Protein AF-A0A3C1D6Y9-F1 (afdb_monomer_lite)

Radius of gyration: 12.43 Å; chains: 1; bounding box: 23×21×35 Å

Sequence (68 aa):
MTTARHTIHQTSVIAALLDGVYDGETTVGSLRRRGDFGIGTFEGLDGELILLDDICYRIRDDGTATVA

Foldseek 3Di:
DDQPPPDDDDDDDPVCVVVPVQDDDDDLVNVLVRHQFDKDAHRPRQAIWTRHRSWIWGQGPVRDIDTD

pLDDT: mean 92.92, std 9.43, range [48.03, 98.56]

Structure (mmCIF, N/CA/C/O backbone):
data_AF-A0A3C1D6Y9-F1
#
_entry.id   AF-A0A3C1D6Y9-F1
#
loop_
_atom_site.group_PDB
_atom_site.id
_atom_site.type_symbol
_atom_site.label_atom_id
_atom_site.label_alt_id
_atom_site.label_comp_id
_atom_site.label_asym_id
_atom_site.label_entity_id
_atom_site.label_seq_id
_atom_site.pdbx_PDB_ins_code
_atom_site.Cartn_x
_atom_site.Cartn_y
_atom_site.Cartn_z
_atom_site.occupancy
_atom_site.B_iso_or_equiv
_atom_site.auth_seq_id
_atom_site.auth_comp_id
_atom_site.auth_asym_id
_atom_site.auth_atom_id
_atom_site.pdbx_PDB_model_num
ATOM 1 N N . MET A 1 1 ? 0.198 -0.962 22.650 1.00 48.03 1 MET A N 1
ATOM 2 C CA . MET A 1 1 ? 1.210 0.062 22.313 1.00 48.03 1 MET A CA 1
ATOM 3 C C . MET A 1 1 ? 0.453 1.299 21.875 1.00 48.03 1 MET A C 1
ATOM 5 O O . MET A 1 1 ? -0.337 1.190 20.951 1.00 48.03 1 MET A O 1
ATOM 9 N N . THR A 1 2 ? 0.600 2.426 22.564 1.00 54.41 2 THR A N 1
ATOM 10 C CA . THR A 1 2 ? -0.038 3.690 22.172 1.00 54.41 2 THR A CA 1
ATOM 11 C C . THR A 1 2 ? 0.780 4.282 21.027 1.00 54.41 2 THR A C 1
ATOM 13 O O . THR A 1 2 ? 1.880 4.780 21.253 1.00 54.41 2 THR A O 1
ATOM 16 N N . THR A 1 3 ? 0.305 4.167 19.789 1.00 63.66 3 THR A N 1
ATOM 17 C CA . THR A 1 3 ? 0.877 4.891 18.647 1.00 63.66 3 THR A CA 1
ATOM 18 C C . THR A 1 3 ? 0.786 6.393 18.925 1.00 63.66 3 THR A C 1
ATOM 20 O O . THR A 1 3 ? -0.238 6.889 19.405 1.00 63.66 3 THR A O 1
ATOM 23 N N . ALA A 1 4 ? 1.875 7.129 18.689 1.00 71.69 4 ALA A N 1
ATOM 24 C CA . ALA A 1 4 ? 1.879 8.577 18.851 1.00 71.69 4 ALA A CA 1
ATOM 25 C C . ALA A 1 4 ? 0.882 9.190 17.856 1.00 71.69 4 ALA A C 1
ATOM 27 O O . ALA A 1 4 ? 1.073 9.098 16.642 1.00 71.69 4 ALA A O 1
ATOM 28 N N . ARG A 1 5 ? -0.200 9.798 18.360 1.00 74.25 5 ARG A N 1
ATOM 29 C CA . ARG A 1 5 ? -1.160 10.502 17.498 1.00 74.25 5 ARG A CA 1
ATOM 30 C C . ARG A 1 5 ? -0.444 11.653 16.782 1.00 74.25 5 ARG A C 1
ATOM 32 O O . ARG A 1 5 ? 0.409 12.306 17.378 1.00 74.25 5 ARG A O 1
ATOM 39 N N . HIS A 1 6 ? -0.820 11.896 15.526 1.00 85.69 6 HIS A N 1
ATOM 40 C CA . HIS A 1 6 ? -0.252 12.933 14.646 1.00 85.69 6 HIS A CA 1
ATOM 41 C C . HIS A 1 6 ? 1.183 12.685 14.150 1.00 85.69 6 HIS A C 1
ATOM 43 O O . HIS A 1 6 ? 1.882 13.629 13.791 1.00 85.69 6 HIS A O 1
ATOM 49 N N . THR A 1 7 ? 1.635 11.431 14.098 1.00 92.06 7 THR A N 1
ATOM 50 C CA . THR A 1 7 ? 2.854 11.072 13.357 1.00 92.06 7 THR A CA 1
ATOM 51 C C . THR A 1 7 ? 2.477 10.559 11.971 1.00 92.06 7 THR A C 1
ATOM 53 O O . THR A 1 7 ? 1.654 9.656 11.860 1.00 92.06 7 THR A O 1
ATOM 56 N N . ILE A 1 8 ? 3.091 11.111 10.922 1.00 94.00 8 ILE A N 1
ATOM 57 C CA . ILE A 1 8 ? 3.006 10.562 9.564 1.00 94.00 8 ILE A CA 1
ATOM 58 C C . ILE A 1 8 ? 4.177 9.607 9.376 1.00 94.00 8 ILE A C 1
ATOM 60 O O . ILE A 1 8 ? 5.329 9.966 9.625 1.00 94.00 8 ILE A O 1
ATOM 64 N N . HIS A 1 9 ? 3.881 8.392 8.929 1.00 94.69 9 HIS A N 1
ATOM 65 C CA . HIS A 1 9 ? 4.895 7.457 8.484 1.00 94.69 9 HIS A CA 1
ATOM 66 C C . HIS A 1 9 ? 4.807 7.265 6.975 1.00 94.69 9 HIS A C 1
ATOM 68 O O . HIS A 1 9 ? 3.724 7.063 6.438 1.00 94.69 9 HIS A O 1
ATOM 74 N N . GLN A 1 10 ? 5.960 7.282 6.317 1.00 95.62 10 GLN A N 1
ATOM 75 C CA . GLN A 1 10 ? 6.092 6.996 4.900 1.00 95.62 10 GLN A CA 1
ATOM 76 C C . GLN A 1 10 ? 7.311 6.096 4.705 1.00 95.62 10 GLN A C 1
ATOM 78 O O . GLN A 1 10 ? 8.386 6.381 5.238 1.00 95.62 10 GLN A O 1
ATOM 83 N N . THR A 1 11 ? 7.137 5.022 3.942 1.00 94.94 11 THR A N 1
ATOM 84 C CA . THR A 1 11 ? 8.252 4.231 3.420 1.00 94.94 11 THR A CA 1
ATOM 85 C C . THR A 1 11 ? 8.636 4.814 2.065 1.00 94.94 11 THR A C 1
ATOM 87 O O . THR A 1 11 ? 7.775 4.973 1.205 1.00 94.94 11 THR A O 1
ATOM 90 N N . SER A 1 12 ? 9.927 5.098 1.865 1.00 94.44 12 SER A N 1
ATOM 91 C CA . SER A 1 12 ? 10.458 5.729 0.645 1.00 94.44 12 SER A CA 1
ATOM 92 C C . SER A 1 12 ? 9.945 7.166 0.410 1.00 94.44 12 SER A C 1
ATOM 94 O O . SER A 1 12 ? 9.456 7.830 1.328 1.00 94.44 12 SER A O 1
ATOM 96 N N . VAL A 1 13 ? 10.124 7.687 -0.807 1.00 95.25 13 VAL A N 1
ATOM 97 C CA . VAL A 1 13 ? 9.702 9.021 -1.264 1.00 95.25 13 VAL A CA 1
ATOM 98 C C . VAL A 1 13 ? 9.045 8.943 -2.642 1.00 95.25 13 VAL A C 1
ATOM 100 O O . VAL A 1 13 ? 9.409 8.101 -3.458 1.00 95.25 13 VAL A O 1
ATOM 103 N N . ILE A 1 14 ? 8.119 9.864 -2.932 1.00 95.81 14 ILE A N 1
ATOM 104 C CA . ILE A 1 14 ? 7.398 9.894 -4.217 1.00 95.81 14 ILE A CA 1
ATOM 105 C C . ILE A 1 14 ? 8.333 10.015 -5.427 1.00 95.81 14 ILE A C 1
ATOM 107 O O . ILE A 1 14 ? 8.068 9.417 -6.460 1.00 95.81 14 ILE A O 1
ATOM 111 N N . ALA A 1 15 ? 9.455 10.728 -5.294 1.00 97.12 15 ALA A N 1
ATOM 112 C CA . ALA A 1 15 ? 10.432 10.858 -6.374 1.00 97.12 15 ALA A CA 1
ATOM 113 C C . ALA A 1 15 ? 11.028 9.499 -6.784 1.00 97.12 15 ALA A C 1
ATOM 115 O O . ALA A 1 15 ? 11.073 9.193 -7.966 1.00 97.12 15 ALA A O 1
ATOM 116 N N . ALA A 1 16 ? 11.387 8.647 -5.816 1.00 95.50 16 ALA A N 1
ATOM 117 C CA . ALA A 1 16 ? 11.926 7.316 -6.096 1.00 95.50 16 ALA A CA 1
ATOM 118 C C . ALA A 1 16 ? 10.890 6.420 -6.792 1.00 95.50 16 ALA A C 1
ATOM 120 O O . ALA A 1 16 ? 11.228 5.682 -7.713 1.00 95.50 16 ALA A O 1
ATOM 121 N N . LEU A 1 17 ? 9.619 6.530 -6.389 1.00 95.06 17 LEU A N 1
ATOM 122 C CA . LEU A 1 17 ? 8.520 5.829 -7.047 1.00 95.06 17 LEU A CA 1
ATOM 123 C C . LEU A 1 17 ? 8.360 6.287 -8.506 1.00 95.06 17 LEU A C 1
ATOM 125 O O . LEU A 1 17 ? 8.232 5.462 -9.402 1.00 95.06 17 LEU A O 1
ATOM 129 N N . LEU A 1 18 ? 8.409 7.596 -8.766 1.00 96.06 18 LEU A N 1
ATOM 130 C CA . LEU A 1 18 ? 8.324 8.141 -10.127 1.00 96.06 18 LEU A CA 1
ATOM 131 C C . LEU A 1 18 ? 9.525 7.745 -11.001 1.00 96.06 18 LEU A C 1
ATOM 133 O O . LEU A 1 18 ? 9.354 7.543 -12.201 1.00 96.06 18 LEU A O 1
ATOM 137 N N . ASP A 1 19 ? 10.701 7.573 -10.396 1.00 96.88 19 ASP A N 1
ATOM 138 C CA . ASP A 1 19 ? 11.927 7.125 -11.067 1.00 96.88 19 ASP A CA 1
ATOM 139 C C . ASP A 1 19 ? 11.983 5.597 -11.294 1.00 96.88 19 ASP A C 1
ATOM 141 O O . ASP A 1 19 ? 12.971 5.084 -11.819 1.00 96.88 19 ASP A O 1
ATOM 145 N N . GLY A 1 20 ? 10.931 4.853 -10.930 1.00 94.88 20 GLY A N 1
ATOM 146 C CA . GLY A 1 20 ? 10.819 3.417 -11.208 1.00 94.88 20 GLY A CA 1
ATOM 147 C C . GLY A 1 20 ? 11.376 2.494 -10.122 1.00 94.88 20 GLY A C 1
ATOM 148 O O . GLY A 1 20 ? 11.551 1.301 -10.366 1.00 94.88 20 GLY A O 1
ATOM 149 N N . VAL A 1 21 ? 11.664 3.011 -8.924 1.00 95.38 21 VAL A N 1
ATOM 150 C CA . VAL A 1 21 ? 12.102 2.193 -7.783 1.00 95.38 21 VAL A CA 1
ATOM 151 C C . VAL A 1 21 ? 10.880 1.524 -7.151 1.00 95.38 21 VAL A C 1
ATOM 153 O O . VAL A 1 21 ? 10.249 2.080 -6.251 1.00 95.38 21 VAL A O 1
ATOM 156 N N . TYR A 1 22 ? 10.525 0.344 -7.662 1.00 94.00 22 TYR A N 1
ATOM 157 C CA . TYR A 1 22 ? 9.330 -0.405 -7.246 1.00 94.00 22 TYR A CA 1
ATOM 158 C C . TYR A 1 22 ? 9.599 -1.554 -6.279 1.00 94.00 22 TYR A C 1
ATOM 160 O O . TYR A 1 22 ? 8.638 -2.140 -5.777 1.00 94.00 22 TYR A O 1
ATOM 168 N N . ASP A 1 23 ? 10.871 -1.847 -6.015 1.00 89.81 23 ASP A N 1
ATOM 169 C CA . ASP A 1 23 ? 11.269 -2.879 -5.067 1.00 89.81 23 ASP A CA 1
ATOM 170 C C . ASP A 1 23 ? 11.282 -2.308 -3.640 1.00 89.81 23 ASP A C 1
ATOM 172 O O . ASP A 1 23 ? 11.924 -1.287 -3.360 1.00 89.81 23 ASP A O 1
ATOM 176 N N . GLY A 1 24 ? 10.568 -2.952 -2.722 1.00 83.12 24 GLY A N 1
ATOM 177 C CA . GLY A 1 24 ? 10.338 -2.493 -1.360 1.00 83.12 24 GLY A CA 1
ATOM 178 C C . GLY A 1 24 ? 10.395 -3.624 -0.330 1.00 83.12 24 GLY A C 1
ATOM 179 O O . GLY A 1 24 ? 9.841 -4.702 -0.485 1.00 83.12 24 GLY A O 1
ATOM 180 N N . GLU A 1 25 ? 11.022 -3.361 0.817 1.00 88.62 25 GLU A N 1
ATOM 181 C CA . GLU A 1 25 ? 11.177 -4.373 1.882 1.00 88.62 25 GLU A CA 1
ATOM 182 C C . GLU A 1 25 ? 10.119 -4.256 2.999 1.00 88.62 25 GLU A C 1
ATOM 184 O O . GLU A 1 25 ? 10.127 -4.994 3.989 1.00 88.62 25 GLU A O 1
ATOM 189 N N . THR A 1 26 ? 9.201 -3.290 2.890 1.00 93.31 26 THR A N 1
ATOM 190 C CA . THR A 1 26 ? 8.212 -3.012 3.940 1.00 93.31 26 THR A CA 1
ATOM 191 C C . THR A 1 26 ? 6.990 -3.915 3.799 1.00 93.31 26 THR A C 1
ATOM 193 O O . THR A 1 26 ? 6.241 -3.837 2.834 1.00 93.31 26 THR A O 1
ATOM 196 N N . THR A 1 27 ? 6.727 -4.727 4.823 1.00 95.50 27 THR A N 1
ATOM 197 C CA . THR A 1 27 ? 5.549 -5.608 4.869 1.00 95.50 27 THR A CA 1
ATOM 198 C C . THR A 1 27 ? 4.312 -4.893 5.418 1.00 95.50 27 THR A C 1
ATOM 200 O O . THR A 1 27 ? 4.430 -4.005 6.269 1.00 95.50 27 THR A O 1
ATOM 203 N N . VAL A 1 28 ? 3.112 -5.358 5.049 1.00 94.31 28 VAL A N 1
ATOM 204 C CA . VAL A 1 28 ? 1.828 -4.889 5.616 1.00 94.31 28 VAL A CA 1
ATOM 205 C C . VAL A 1 28 ? 1.832 -4.950 7.146 1.00 94.31 28 VAL A C 1
ATOM 207 O O . VAL A 1 28 ? 1.483 -3.982 7.820 1.00 94.31 28 VAL A O 1
ATOM 210 N N . GLY A 1 29 ? 2.313 -6.059 7.717 1.00 94.06 29 GLY A N 1
ATOM 211 C CA . GLY A 1 29 ? 2.415 -6.214 9.169 1.00 94.06 29 GLY A CA 1
ATOM 212 C C . GLY A 1 29 ? 3.346 -5.190 9.827 1.00 94.06 29 GLY A C 1
ATOM 213 O O . GLY A 1 29 ? 3.155 -4.851 10.993 1.00 94.06 29 GLY A O 1
ATOM 214 N N . SER A 1 30 ? 4.352 -4.678 9.111 1.00 93.38 30 SER A N 1
ATOM 215 C CA . SER A 1 30 ? 5.207 -3.594 9.604 1.00 93.38 30 SER A CA 1
ATOM 216 C C . SER A 1 30 ? 4.569 -2.210 9.483 1.00 93.38 30 SER A C 1
ATOM 218 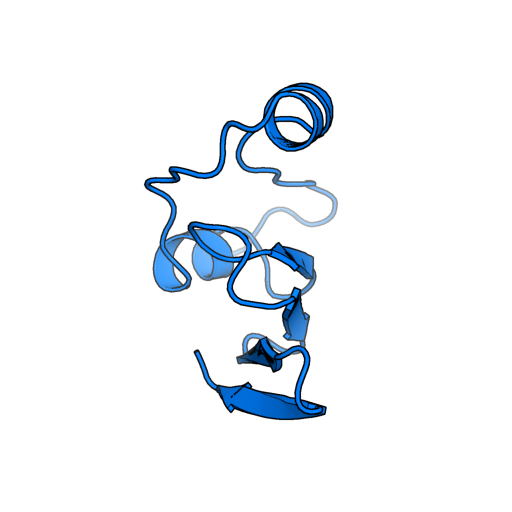O O . SER A 1 30 ? 4.757 -1.403 10.392 1.00 93.38 30 SER A O 1
ATOM 220 N N . LEU A 1 31 ? 3.770 -1.964 8.438 1.00 92.56 31 LEU A N 1
ATOM 221 C CA . LEU A 1 31 ? 2.999 -0.727 8.265 1.00 92.56 31 LEU A CA 1
ATOM 222 C C . LEU A 1 31 ? 1.935 -0.573 9.352 1.00 92.56 31 LEU A C 1
ATOM 224 O O . LEU A 1 31 ? 1.873 0.471 9.996 1.00 92.56 31 LEU A O 1
ATOM 228 N N . ARG A 1 32 ? 1.182 -1.640 9.646 1.00 93.19 32 ARG A N 1
ATOM 229 C CA . ARG A 1 32 ? 0.132 -1.644 10.683 1.00 93.19 32 ARG A CA 1
ATOM 230 C C . ARG A 1 32 ? 0.646 -1.346 12.093 1.00 93.19 32 ARG A C 1
ATOM 232 O O . ARG A 1 32 ? -0.078 -0.845 12.942 1.00 93.19 32 ARG A O 1
ATOM 239 N N . ARG A 1 33 ? 1.936 -1.584 12.366 1.00 93.12 33 ARG A N 1
ATOM 240 C CA . ARG A 1 33 ? 2.556 -1.174 13.643 1.00 93.12 33 ARG A CA 1
ATOM 241 C C . ARG A 1 33 ? 2.754 0.339 13.765 1.00 93.12 33 ARG A C 1
ATOM 243 O O . ARG A 1 33 ? 3.091 0.814 14.8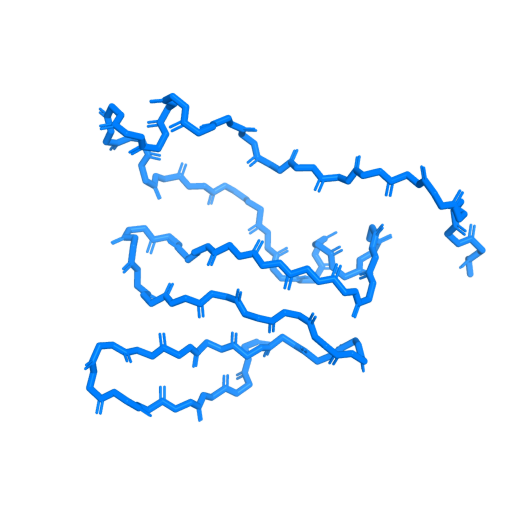48 1.00 93.12 33 ARG A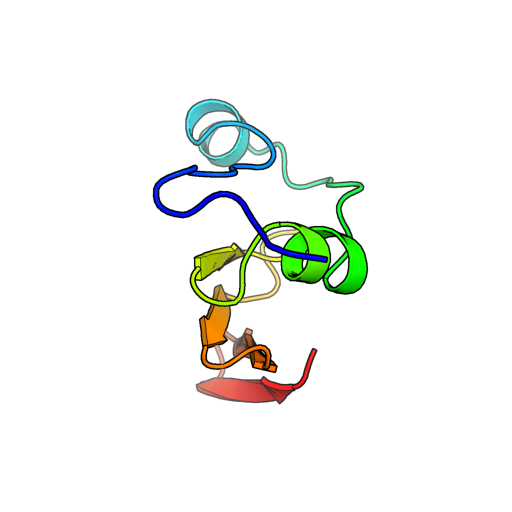 O 1
ATOM 250 N N . ARG A 1 34 ? 2.614 1.084 12.669 1.00 93.25 34 ARG A N 1
ATOM 251 C CA . ARG A 1 34 ? 2.901 2.522 12.584 1.00 93.25 34 ARG A CA 1
ATOM 252 C C . ARG A 1 34 ? 1.637 3.375 12.488 1.00 93.25 34 ARG A C 1
ATOM 254 O O . ARG A 1 34 ? 1.713 4.562 12.784 1.00 93.25 34 ARG A O 1
ATOM 261 N N . GLY A 1 35 ? 0.501 2.776 12.144 1.00 93.69 35 GLY A N 1
ATOM 262 C CA . GLY A 1 35 ? -0.805 3.422 12.075 1.00 93.69 35 GLY A CA 1
ATOM 263 C C . GLY A 1 35 ? -1.874 2.451 11.578 1.00 93.69 35 GLY A C 1
ATOM 264 O O . GLY A 1 35 ? -1.556 1.348 11.145 1.00 93.69 35 GLY A O 1
ATOM 265 N N . ASP A 1 36 ? -3.125 2.884 11.646 1.00 95.00 36 ASP A N 1
ATOM 266 C CA . ASP A 1 36 ? -4.342 2.147 11.280 1.00 95.00 36 ASP A CA 1
ATOM 267 C C . ASP A 1 36 ? -5.092 2.773 10.087 1.00 95.00 36 ASP A C 1
ATOM 269 O O . ASP A 1 36 ? -6.110 2.236 9.650 1.00 95.00 36 ASP A O 1
ATOM 273 N N . PHE A 1 37 ? -4.568 3.876 9.539 1.00 95.94 37 PHE A N 1
ATOM 274 C CA . PHE A 1 37 ? -5.093 4.588 8.376 1.00 95.94 37 PHE A CA 1
ATOM 275 C C . PHE A 1 37 ? -3.960 4.991 7.424 1.00 95.94 37 PHE A C 1
ATOM 277 O O . PHE A 1 37 ? -2.928 5.503 7.868 1.00 95.94 37 PHE A O 1
ATOM 284 N N . GLY A 1 38 ? -4.142 4.798 6.116 1.00 96.69 38 GLY A N 1
ATOM 285 C CA . GLY A 1 38 ? -3.143 5.192 5.123 1.00 96.69 38 GLY A CA 1
ATOM 286 C C . GLY A 1 38 ? 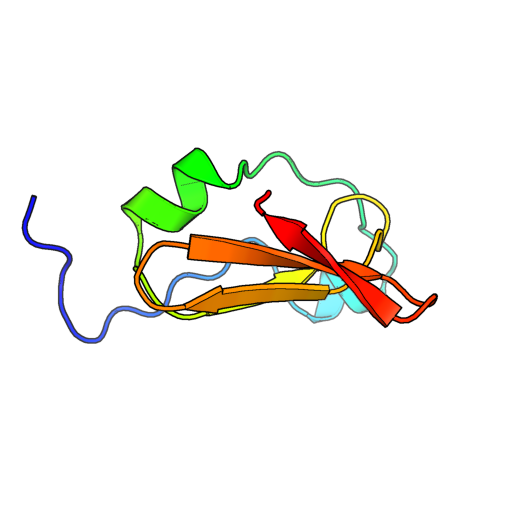-3.438 4.729 3.700 1.00 96.69 38 GLY A C 1
ATOM 287 O O . GLY A 1 38 ? -4.411 4.023 3.444 1.00 96.69 38 GLY A O 1
ATOM 288 N N . ILE A 1 39 ? -2.565 5.136 2.779 1.00 97.88 39 ILE A N 1
ATOM 289 C CA . ILE A 1 39 ? -2.622 4.798 1.352 1.00 97.88 39 ILE A CA 1
ATOM 290 C C . ILE A 1 39 ? -1.222 4.476 0.818 1.00 97.88 39 ILE A C 1
ATOM 292 O O . ILE A 1 39 ? -0.221 4.859 1.431 1.00 97.88 39 ILE A O 1
ATOM 296 N N . GLY A 1 40 ? -1.144 3.810 -0.330 1.00 96.94 40 GLY A N 1
ATOM 297 C CA . GLY A 1 40 ? 0.110 3.544 -1.032 1.00 96.94 40 GLY A CA 1
ATOM 298 C C . GLY A 1 40 ? -0.082 2.586 -2.202 1.00 96.94 40 GLY A C 1
ATOM 299 O O . GLY A 1 40 ? -1.187 2.435 -2.698 1.00 96.94 40 GLY A O 1
ATOM 300 N N . THR A 1 41 ? 0.986 1.891 -2.580 1.00 97.06 41 THR A N 1
ATOM 301 C CA . THR A 1 41 ? 0.997 0.834 -3.603 1.00 97.06 41 THR A CA 1
ATOM 302 C C . THR A 1 41 ? 1.752 -0.381 -3.065 1.00 97.06 41 THR A C 1
ATOM 304 O O . THR A 1 41 ? 2.420 -0.295 -2.029 1.00 97.06 41 THR A O 1
ATOM 307 N N . PHE A 1 42 ? 1.659 -1.515 -3.752 1.00 96.38 42 PHE A N 1
ATOM 308 C CA . PHE A 1 42 ? 2.471 -2.696 -3.463 1.00 96.38 42 PHE A CA 1
ATOM 309 C C . PHE A 1 42 ? 3.720 -2.787 -4.345 1.00 96.38 42 PHE A C 1
ATOM 311 O O . PHE A 1 42 ? 3.887 -2.015 -5.292 1.00 96.38 42 PHE A O 1
ATOM 318 N N . GLU A 1 43 ? 4.584 -3.745 -3.995 1.00 95.69 43 GLU A N 1
ATOM 319 C CA . GLU A 1 43 ? 5.749 -4.177 -4.774 1.00 95.69 43 GLU A CA 1
ATOM 320 C C . GLU A 1 43 ? 5.418 -4.250 -6.268 1.00 95.69 43 GLU A C 1
ATOM 322 O O . GLU A 1 43 ? 4.397 -4.832 -6.649 1.00 95.69 43 GLU A O 1
ATOM 327 N N . GLY A 1 44 ? 6.265 -3.660 -7.112 1.00 95.88 44 GLY A N 1
ATOM 328 C CA . GLY A 1 44 ? 6.083 -3.724 -8.564 1.00 95.88 44 GLY A CA 1
ATOM 329 C C . GLY A 1 44 ? 4.838 -3.003 -9.095 1.00 95.88 44 GLY A C 1
ATOM 330 O O . GLY A 1 44 ? 4.415 -3.300 -10.209 1.00 95.88 44 GLY A O 1
ATOM 331 N N . LEU A 1 45 ? 4.244 -2.088 -8.318 1.00 95.62 45 LEU A N 1
ATOM 332 C CA . LEU A 1 45 ? 2.959 -1.445 -8.626 1.00 95.62 45 LEU A CA 1
ATOM 333 C C . LEU A 1 45 ? 1.781 -2.439 -8.769 1.00 95.62 45 LEU A C 1
ATOM 335 O O . LEU A 1 45 ? 0.850 -2.175 -9.529 1.00 95.62 45 LEU A O 1
ATOM 339 N N . ASP A 1 46 ? 1.787 -3.573 -8.043 1.00 96.25 46 ASP A N 1
ATOM 340 C CA . ASP A 1 46 ? 0.657 -4.535 -8.017 1.00 96.25 46 ASP A CA 1
ATOM 341 C C . ASP A 1 46 ? -0.534 -4.000 -7.201 1.00 96.25 46 ASP A C 1
ATOM 343 O O . ASP A 1 46 ? -0.863 -4.484 -6.110 1.00 96.25 46 ASP A O 1
ATOM 347 N N . GLY A 1 47 ? -1.179 -2.981 -7.757 1.00 97.19 47 GLY A N 1
ATOM 348 C CA . GLY A 1 47 ? -2.385 -2.371 -7.228 1.00 97.19 47 GLY A CA 1
ATOM 349 C C . GLY A 1 47 ? -2.157 -1.391 -6.081 1.00 97.19 47 GLY A C 1
ATOM 350 O O . GLY A 1 47 ? -1.063 -1.213 -5.541 1.00 97.19 47 GLY A O 1
ATOM 351 N N . GLU A 1 48 ? -3.262 -0.773 -5.691 1.00 98.19 48 GLU A N 1
ATOM 352 C CA . GLU A 1 48 ? -3.325 0.260 -4.669 1.00 98.19 48 GLU A CA 1
ATOM 353 C C . GLU A 1 48 ? -3.507 -0.355 -3.282 1.00 98.19 48 GLU A C 1
ATOM 355 O O . GLU A 1 48 ? -4.257 -1.318 -3.086 1.00 98.19 48 GLU A O 1
ATOM 360 N N . LEU A 1 49 ? -2.839 0.239 -2.300 1.00 98.12 49 LEU A N 1
ATOM 361 C CA . LEU A 1 49 ? -2.972 -0.067 -0.885 1.00 98.12 49 LEU A CA 1
ATOM 362 C C . LEU A 1 49 ? -3.914 0.944 -0.239 1.00 98.12 49 LEU A C 1
ATOM 364 O O . LEU A 1 49 ? -3.654 2.146 -0.268 1.00 98.12 49 LEU A O 1
ATOM 368 N N . ILE A 1 50 ? -4.949 0.441 0.433 1.00 98.31 50 ILE A N 1
ATOM 369 C CA . ILE A 1 50 ? -5.782 1.214 1.360 1.00 98.31 50 ILE A CA 1
ATOM 370 C C . ILE A 1 50 ? -5.715 0.548 2.732 1.00 98.31 50 ILE A C 1
ATOM 372 O O . ILE A 1 50 ? -6.102 -0.608 2.880 1.00 98.31 50 ILE A O 1
ATOM 376 N N . LEU A 1 51 ? -5.244 1.274 3.744 1.00 97.81 51 LEU A N 1
ATOM 377 C CA . LEU A 1 51 ? -5.305 0.855 5.141 1.00 97.81 51 LEU A CA 1
ATOM 378 C C . LEU A 1 51 ? -6.438 1.626 5.820 1.00 97.81 51 LEU A C 1
ATOM 380 O O . LEU A 1 51 ? -6.389 2.854 5.890 1.00 97.81 51 LEU A O 1
ATOM 384 N N . LEU A 1 52 ? -7.457 0.911 6.292 1.00 96.94 52 LEU A N 1
ATOM 385 C CA . LEU A 1 52 ? -8.629 1.485 6.950 1.00 96.94 52 LEU A CA 1
ATOM 386 C C . LEU A 1 52 ? -9.054 0.595 8.115 1.00 96.94 52 LEU A C 1
ATOM 388 O O . LEU A 1 52 ? -9.248 -0.606 7.928 1.00 96.94 52 LEU A O 1
ATOM 392 N N . ASP A 1 53 ? -9.206 1.189 9.299 1.00 95.38 53 ASP A N 1
ATOM 393 C CA . ASP A 1 53 ? -9.595 0.498 10.533 1.00 95.38 53 ASP A CA 1
ATOM 394 C C . ASP A 1 53 ? -8.746 -0.760 10.795 1.00 95.38 53 ASP A C 1
ATOM 396 O O . ASP A 1 53 ? -9.255 -1.833 11.116 1.00 95.38 53 ASP A 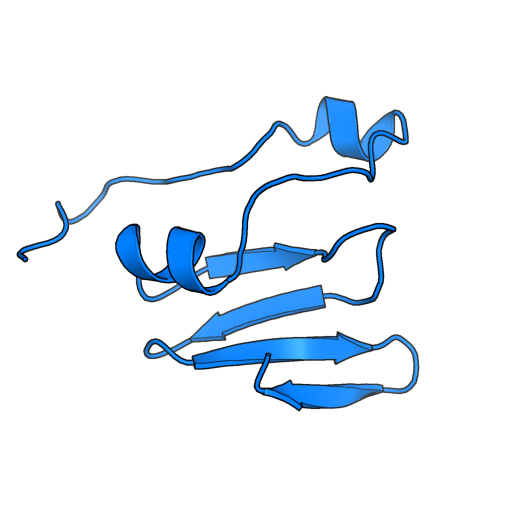O 1
ATOM 400 N N . ASP A 1 54 ? -7.425 -0.622 10.622 1.00 94.75 54 ASP A N 1
ATOM 401 C CA . ASP A 1 54 ? -6.428 -1.691 10.787 1.00 94.75 54 ASP A CA 1
ATOM 402 C C . ASP A 1 54 ? -6.559 -2.861 9.778 1.00 94.75 54 ASP A C 1
ATOM 404 O O . ASP A 1 54 ? -5.886 -3.884 9.902 1.00 94.75 54 ASP A O 1
ATOM 408 N N . ILE A 1 55 ? -7.372 -2.717 8.727 1.00 97.06 55 ILE A N 1
ATOM 409 C CA . ILE A 1 55 ? -7.466 -3.675 7.619 1.00 97.06 55 ILE A CA 1
ATOM 410 C C . ILE A 1 55 ? -6.762 -3.099 6.392 1.00 97.06 55 ILE A C 1
ATOM 412 O O . ILE A 1 55 ? -7.068 -1.999 5.936 1.00 97.06 55 ILE A O 1
ATOM 416 N N . CYS A 1 56 ? -5.808 -3.859 5.853 1.00 98.12 56 CYS A N 1
ATOM 417 C CA . CYS A 1 56 ? -5.113 -3.516 4.621 1.00 98.12 56 CYS A CA 1
ATOM 418 C C . CYS A 1 56 ? -5.825 -4.172 3.437 1.00 98.12 56 CYS A C 1
ATOM 420 O O . CYS A 1 56 ? -5.956 -5.395 3.391 1.00 98.12 56 CYS A O 1
ATOM 422 N N . TYR A 1 57 ? -6.264 -3.365 2.482 1.00 98.44 57 TYR A N 1
ATOM 423 C CA . TYR A 1 57 ? -6.869 -3.806 1.237 1.00 98.44 57 TYR A CA 1
ATOM 424 C C . TYR A 1 57 ? -5.901 -3.565 0.083 1.00 98.44 57 TYR A C 1
ATOM 426 O O . TYR A 1 57 ? -5.286 -2.501 -0.005 1.00 98.44 57 TYR A O 1
ATOM 434 N N . ARG A 1 58 ? -5.813 -4.542 -0.821 1.00 98.56 58 ARG A N 1
ATOM 435 C CA . ARG A 1 58 ? -5.218 -4.385 -2.148 1.00 98.56 58 ARG A CA 1
ATOM 436 C C . ARG A 1 58 ? -6.327 -4.267 -3.178 1.00 98.56 58 ARG A C 1
ATOM 438 O O . ARG A 1 58 ? -7.151 -5.177 -3.269 1.00 98.56 58 ARG A O 1
ATOM 445 N N . ILE A 1 59 ? -6.320 -3.179 -3.939 1.00 98.56 59 ILE A N 1
ATOM 446 C CA . ILE A 1 59 ? -7.248 -2.926 -5.043 1.00 98.56 59 ILE A CA 1
ATOM 447 C C . ILE A 1 59 ? -6.451 -3.002 -6.342 1.00 98.56 59 ILE A C 1
ATOM 449 O O . ILE A 1 59 ? -5.518 -2.227 -6.535 1.00 98.56 59 ILE A O 1
ATOM 453 N N . ARG A 1 60 ? -6.790 -3.950 -7.214 1.00 98.12 60 ARG A N 1
ATOM 454 C CA . ARG A 1 60 ? -6.106 -4.142 -8.499 1.00 98.12 60 ARG A CA 1
ATOM 455 C C . ARG A 1 60 ? -6.762 -3.360 -9.632 1.00 98.12 60 ARG A C 1
ATOM 457 O O . ARG A 1 60 ? -7.865 -2.834 -9.491 1.00 98.12 60 ARG A O 1
ATOM 464 N N . ASP A 1 61 ? -6.056 -3.287 -10.753 1.00 97.06 61 ASP A N 1
ATOM 465 C CA . ASP A 1 61 ? -6.480 -2.631 -11.993 1.00 97.06 61 ASP A CA 1
ATOM 466 C C . ASP A 1 61 ? -7.748 -3.249 -12.607 1.00 97.06 61 ASP A C 1
ATOM 468 O O . ASP A 1 61 ? -8.534 -2.551 -13.247 1.00 97.06 61 ASP A O 1
ATOM 472 N N . ASP A 1 62 ? -7.991 -4.534 -12.348 1.00 97.50 62 ASP A N 1
ATOM 473 C CA . ASP A 1 62 ? -9.224 -5.248 -12.693 1.00 97.50 62 ASP A CA 1
ATOM 474 C C . ASP A 1 62 ? -10.422 -4.916 -11.776 1.00 97.50 62 ASP A C 1
ATOM 476 O O . ASP A 1 62 ? -11.537 -5.390 -12.006 1.00 97.50 62 ASP A O 1
ATOM 480 N N . GLY A 1 63 ? -10.213 -4.096 -10.740 1.00 96.38 63 GLY A N 1
ATOM 481 C CA . GLY A 1 63 ? -11.218 -3.721 -9.747 1.00 96.38 63 GLY A CA 1
ATOM 482 C C . GLY A 1 63 ? -11.395 -4.728 -8.607 1.00 96.38 63 GLY A C 1
ATOM 483 O O . GLY A 1 63 ? -12.219 -4.497 -7.717 1.00 96.38 63 GLY A O 1
ATOM 484 N N . THR A 1 64 ? -10.636 -5.826 -8.583 1.00 98.06 64 THR A N 1
ATOM 485 C CA . THR A 1 64 ? -10.672 -6.803 -7.493 1.00 98.06 64 THR A CA 1
ATOM 486 C C . THR A 1 64 ? -10.074 -6.197 -6.224 1.00 98.06 64 THR A C 1
ATOM 488 O O . THR A 1 64 ? -8.934 -5.728 -6.217 1.00 98.06 64 THR A O 1
ATOM 491 N N . ALA A 1 65 ? -10.824 -6.268 -5.121 1.00 98.12 65 ALA A N 1
ATOM 492 C CA . ALA A 1 65 ? -10.375 -5.856 -3.795 1.00 98.12 65 ALA A CA 1
ATOM 493 C C . ALA A 1 65 ? -10.218 -7.071 -2.866 1.00 98.12 65 ALA A C 1
ATOM 495 O O . ALA A 1 65 ? -11.168 -7.825 -2.651 1.00 98.12 65 ALA A O 1
ATOM 496 N N . THR A 1 66 ? -9.029 -7.253 -2.286 1.00 98.31 66 THR A N 1
ATOM 497 C CA . THR A 1 66 ? -8.720 -8.350 -1.348 1.00 98.31 66 THR A CA 1
ATOM 498 C C . THR A 1 66 ? -8.041 -7.837 -0.087 1.00 98.31 66 THR A C 1
ATOM 500 O O . THR A 1 66 ? -7.275 -6.879 -0.152 1.00 98.31 66 THR A O 1
ATOM 503 N N . VAL A 1 67 ? -8.259 -8.505 1.048 1.00 97.94 67 VAL A N 1
ATOM 504 C CA . VAL A 1 67 ? -7.477 -8.257 2.270 1.00 97.94 67 V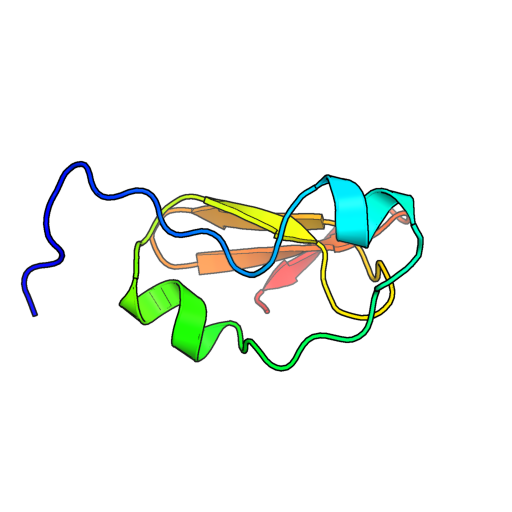AL A CA 1
ATOM 505 C C . VAL A 1 67 ? -6.051 -8.777 2.067 1.00 97.94 67 VAL A C 1
ATOM 507 O O . VAL A 1 67 ? -5.877 -9.909 1.612 1.00 97.94 67 VAL A O 1
ATOM 510 N N . ALA A 1 68 ? -5.062 -7.935 2.372 1.00 93.12 68 ALA A N 1
ATOM 511 C CA . ALA A 1 68 ? -3.631 -8.188 2.194 1.00 93.12 68 ALA A CA 1
ATOM 512 C C . ALA A 1 68 ? -2.917 -8.591 3.493 1.00 93.12 68 ALA A C 1
ATOM 514 O O . ALA A 1 68 ? -3.340 -8.143 4.587 1.00 93.12 68 ALA A O 1
#

Secondary structure (DSSP, 8-state):
----TT----SS-HHHHHTT-------HHHHTTT-S-EEEE-GGG-SEEEEETTEEEEE-TT--EEE-